Protein AF-A0A832LJR8-F1 (afdb_monomer)

Nearest PDB structures (foldseek):
  2ouw-assembly1_B  TM=8.084E-01  e=3.606E-05  Rhodospirillum rubrum
  3bey-assembly1_A  TM=8.452E-01  e=1.561E-03  Methanothermobacter thermautotrophicus str. Delta H
  1p8c-assembly1_A  TM=6.318E-01  e=3.317E-03  Thermotoga maritima
  2cwq-assembly1_C-2  TM=7.280E-01  e=1.888E-02  Thermus thermophilus HB8
  2cwq-assembly1_A  TM=7.089E-01  e=3.572E-02  Thermus thermophilus HB8

Structure (mmCIF, N/CA/C/O backbone):
data_AF-A0A832LJR8-F1
#
_entry.id   AF-A0A832LJR8-F1
#
loop_
_atom_site.group_PDB
_atom_site.id
_atom_site.type_symbol
_atom_site.label_atom_id
_atom_site.label_alt_id
_atom_site.label_comp_id
_atom_site.label_asym_id
_atom_site.label_entity_id
_atom_site.label_seq_id
_atom_site.pdbx_PDB_ins_code
_atom_site.Cartn_x
_atom_site.Cartn_y
_atom_site.Cartn_z
_atom_site.occupancy
_atom_site.B_iso_or_equiv
_atom_site.auth_seq_id
_atom_site.auth_comp_id
_atom_site.auth_asym_id
_atom_site.auth_atom_id
_atom_site.pdbx_PDB_model_num
ATOM 1 N N . MET A 1 1 ? 60.554 34.765 -55.008 1.00 48.44 1 MET A N 1
ATOM 2 C CA . MET A 1 1 ? 59.293 34.034 -54.737 1.00 48.44 1 MET A CA 1
ATOM 3 C C . MET A 1 1 ? 59.002 34.129 -53.239 1.00 48.44 1 MET A C 1
ATOM 5 O O . MET A 1 1 ? 59.594 33.391 -52.467 1.00 48.44 1 MET A O 1
ATOM 9 N N . TYR A 1 2 ? 58.188 35.096 -52.800 1.00 48.09 2 TYR A N 1
ATOM 10 C CA . TYR A 1 2 ? 57.856 35.267 -51.377 1.00 48.09 2 TYR A CA 1
ATOM 11 C C . TYR A 1 2 ? 56.744 34.285 -50.984 1.00 48.09 2 TYR A C 1
ATOM 13 O O . TYR A 1 2 ? 55.596 34.428 -51.402 1.00 48.09 2 TYR A O 1
ATOM 21 N N . TYR A 1 3 ? 57.093 33.268 -50.198 1.00 56.12 3 TYR A N 1
ATOM 22 C CA . TYR A 1 3 ? 56.143 32.312 -49.633 1.00 56.12 3 TYR A CA 1
ATOM 23 C C . TYR A 1 3 ? 55.326 33.011 -48.531 1.00 56.12 3 TYR A C 1
ATOM 25 O O . TYR A 1 3 ? 55.881 33.489 -47.542 1.00 56.12 3 TYR A O 1
ATOM 33 N N . ASN A 1 4 ? 54.006 33.126 -48.706 1.00 54.59 4 ASN A N 1
ATOM 34 C CA . ASN A 1 4 ? 53.139 33.854 -47.776 1.00 54.59 4 ASN A CA 1
ATOM 35 C C . ASN A 1 4 ? 52.884 33.021 -46.503 1.00 54.59 4 ASN A C 1
ATOM 37 O O . ASN A 1 4 ? 51.938 32.232 -46.433 1.00 54.59 4 ASN A O 1
ATOM 41 N N . SER A 1 5 ? 53.733 33.206 -45.488 1.00 58.88 5 SER A N 1
ATOM 42 C CA . SER A 1 5 ? 53.699 32.500 -44.195 1.00 58.88 5 SER A CA 1
ATOM 43 C C . SER A 1 5 ? 52.343 32.577 -43.471 1.00 58.88 5 SER A C 1
ATOM 45 O O . SER A 1 5 ? 51.957 31.630 -42.781 1.00 58.88 5 SER A O 1
ATOM 47 N N . LYS A 1 6 ? 51.551 33.639 -43.696 1.00 61.12 6 LYS A N 1
ATOM 48 C CA . LYS A 1 6 ? 50.192 33.783 -43.136 1.00 61.12 6 LYS A CA 1
ATOM 49 C C . LYS A 1 6 ? 49.192 32.764 -43.702 1.00 61.12 6 LYS A C 1
ATOM 51 O O . LYS A 1 6 ? 48.236 32.409 -43.017 1.00 61.12 6 LYS A O 1
ATOM 56 N N . SER A 1 7 ? 49.394 32.284 -44.932 1.00 65.31 7 SER A N 1
ATOM 57 C CA . SER A 1 7 ? 48.537 31.270 -45.569 1.00 65.31 7 SER A CA 1
ATOM 58 C C . SER A 1 7 ? 48.783 29.874 -44.987 1.00 65.31 7 SER A C 1
ATOM 60 O O . SER A 1 7 ? 47.836 29.149 -44.675 1.00 65.31 7 SER A O 1
ATOM 62 N N . LEU A 1 8 ? 50.055 29.525 -44.760 1.00 65.81 8 LEU A N 1
ATOM 63 C CA . LEU A 1 8 ? 50.448 28.234 -44.191 1.00 65.81 8 LEU A CA 1
ATOM 64 C C . LEU A 1 8 ? 50.007 28.106 -42.723 1.00 65.81 8 LEU A C 1
ATOM 66 O O . LEU A 1 8 ? 49.449 27.082 -42.334 1.00 65.81 8 LEU A O 1
ATOM 70 N N . SER A 1 9 ? 50.150 29.185 -41.945 1.00 73.69 9 SER A N 1
ATOM 71 C CA . SER A 1 9 ? 49.680 29.266 -40.555 1.00 73.69 9 SER A CA 1
ATOM 72 C C . SER A 1 9 ? 48.165 29.033 -40.430 1.00 73.69 9 SER A C 1
ATOM 74 O O . SER A 1 9 ? 47.736 28.240 -39.595 1.00 73.69 9 SER A O 1
ATOM 76 N N . LYS A 1 10 ? 47.342 29.629 -41.306 1.00 78.12 10 LYS A N 1
ATOM 77 C CA . LYS A 1 10 ? 45.880 29.422 -41.293 1.00 78.12 10 LYS A CA 1
ATOM 78 C C . LYS A 1 10 ? 45.471 27.996 -41.669 1.00 78.12 10 LYS A C 1
ATOM 80 O O . LYS A 1 10 ? 44.503 27.480 -41.111 1.00 78.12 10 LYS A O 1
ATOM 85 N N . LYS A 1 11 ? 46.184 27.355 -42.603 1.00 78.06 11 LYS A N 1
ATOM 86 C CA . LYS A 1 11 ? 45.936 25.952 -42.980 1.00 78.06 11 LYS A CA 1
ATOM 87 C C . LYS A 1 11 ? 46.311 24.990 -41.853 1.00 78.06 11 LYS A C 1
ATOM 89 O O . LYS A 1 11 ? 45.514 24.111 -41.544 1.00 78.06 11 LYS A O 1
ATOM 94 N N . MET A 1 12 ? 47.456 25.199 -41.199 1.00 79.56 12 MET A N 1
ATOM 95 C CA . MET A 1 12 ? 47.834 24.416 -40.017 1.00 79.56 12 MET A CA 1
ATOM 96 C C . MET A 1 12 ? 46.863 24.618 -38.855 1.00 79.56 12 MET A C 1
ATOM 98 O O . MET A 1 12 ? 46.468 23.641 -38.233 1.00 79.56 12 MET A O 1
ATOM 102 N N . LEU A 1 13 ? 46.414 25.852 -38.602 1.00 81.75 13 LEU A N 1
ATOM 103 C CA . LEU A 1 13 ? 45.442 26.127 -37.543 1.00 81.75 13 LEU A CA 1
ATOM 104 C C . LEU A 1 13 ? 44.097 25.433 -37.808 1.00 81.75 13 LEU A C 1
ATOM 106 O O . LEU A 1 13 ? 43.514 24.860 -36.894 1.00 81.75 13 LEU A O 1
ATOM 110 N N . ARG A 1 14 ? 43.621 25.422 -39.061 1.00 81.75 14 ARG A N 1
ATOM 111 C CA . ARG A 1 14 ? 42.411 24.673 -39.447 1.00 81.75 14 ARG A CA 1
ATOM 112 C C . ARG A 1 14 ? 42.583 23.164 -39.300 1.00 81.75 14 ARG A C 1
ATOM 114 O O . ARG A 1 14 ? 41.664 22.512 -38.822 1.00 81.75 14 ARG A O 1
ATOM 121 N N . LEU A 1 15 ? 43.735 22.619 -39.692 1.00 81.19 15 LEU A N 1
ATOM 122 C CA . LEU A 1 15 ? 44.025 21.192 -39.543 1.00 81.19 15 LEU A CA 1
ATOM 123 C C . LEU A 1 15 ? 44.103 20.792 -38.064 1.00 81.19 15 LEU A C 1
ATOM 125 O O . LEU A 1 15 ? 43.542 19.775 -37.675 1.00 81.19 15 LEU A O 1
ATOM 129 N N . PHE A 1 16 ? 44.727 21.623 -37.231 1.00 85.88 16 PHE A N 1
ATOM 130 C CA . PHE A 1 16 ? 44.804 21.411 -35.790 1.00 85.88 16 PHE A CA 1
ATOM 131 C C . PHE A 1 16 ? 43.420 21.462 -35.126 1.00 85.88 16 PHE A C 1
ATOM 133 O O . PHE A 1 16 ? 43.074 20.562 -34.367 1.00 85.88 16 PHE A O 1
ATOM 140 N N . LEU A 1 17 ? 42.590 22.453 -35.469 1.00 85.56 17 LEU A N 1
ATOM 141 C CA . LEU A 1 17 ? 41.209 22.545 -34.979 1.00 85.56 17 LEU A CA 1
ATOM 142 C C . LEU A 1 17 ? 40.354 21.349 -35.427 1.00 85.56 17 LEU A C 1
ATOM 144 O O . LEU A 1 17 ? 39.567 20.837 -34.635 1.00 85.56 17 LEU A O 1
ATOM 148 N N . LEU A 1 18 ? 40.532 20.868 -36.663 1.00 84.31 18 LEU A N 1
ATOM 149 C CA . LEU A 1 18 ? 39.844 19.676 -37.165 1.00 84.31 18 LEU A CA 1
ATOM 150 C C . LEU A 1 18 ? 40.270 18.413 -36.399 1.00 84.31 18 LEU A C 1
ATOM 152 O O . LEU A 1 18 ? 39.417 17.623 -36.005 1.00 84.31 18 LEU A O 1
ATOM 156 N N . LEU A 1 19 ? 41.570 18.241 -36.143 1.00 83.06 19 LEU A N 1
ATOM 157 C CA . LEU A 1 19 ? 42.095 17.112 -35.371 1.00 83.06 19 LEU A CA 1
ATOM 158 C C . LEU A 1 19 ? 41.618 17.142 -33.912 1.00 83.06 19 LEU A C 1
ATOM 160 O O . LEU A 1 19 ? 41.209 16.106 -33.393 1.00 83.06 19 LEU A O 1
ATOM 164 N N . MET A 1 20 ? 41.593 18.317 -33.271 1.00 82.81 20 MET A N 1
ATOM 165 C CA . MET A 1 20 ? 41.032 18.469 -31.923 1.00 82.81 20 MET A CA 1
ATOM 166 C C . MET A 1 20 ? 39.536 18.147 -31.880 1.00 82.81 20 MET A C 1
ATOM 168 O O . MET A 1 20 ? 39.080 17.492 -30.946 1.00 82.81 20 MET A O 1
ATOM 172 N N . PHE A 1 21 ? 38.774 18.563 -32.895 1.00 83.81 21 PHE A N 1
ATOM 173 C CA . PHE A 1 21 ? 37.348 18.260 -32.989 1.00 83.81 21 PHE A CA 1
ATOM 174 C C . PHE A 1 21 ? 37.088 16.757 -33.172 1.00 83.81 21 PHE A C 1
ATOM 176 O O . PHE A 1 21 ? 36.208 16.207 -32.515 1.00 83.81 21 PHE A O 1
ATOM 183 N N . ILE A 1 22 ? 37.894 16.072 -33.993 1.00 80.50 22 ILE A N 1
ATOM 184 C CA . ILE A 1 22 ? 37.823 14.613 -34.167 1.00 80.50 22 ILE A CA 1
ATOM 185 C C . ILE A 1 22 ? 38.177 13.888 -32.860 1.00 80.50 22 ILE A C 1
ATOM 187 O O . ILE A 1 22 ? 37.432 13.001 -32.458 1.00 80.50 22 ILE A O 1
ATOM 191 N N . MET A 1 23 ? 39.255 14.281 -32.167 1.00 75.19 23 MET A N 1
ATOM 192 C CA . MET A 1 23 ? 39.623 13.709 -30.859 1.00 75.19 23 MET A CA 1
ATOM 193 C C . MET A 1 23 ? 38.538 13.918 -29.796 1.00 75.19 23 MET A C 1
ATOM 195 O O . MET A 1 23 ? 38.295 13.032 -28.980 1.00 75.19 23 MET A O 1
ATOM 199 N N . PHE A 1 24 ? 37.885 15.081 -29.792 1.00 82.56 24 PHE A N 1
ATOM 200 C CA . PHE A 1 24 ? 36.789 15.363 -28.869 1.00 82.56 24 PHE A CA 1
ATOM 201 C C . PHE A 1 24 ? 35.560 14.497 -29.180 1.00 82.56 24 PHE A C 1
ATOM 203 O O . PHE A 1 24 ? 35.002 13.884 -28.273 1.00 82.56 24 PHE A O 1
ATOM 210 N N . LEU A 1 25 ? 35.179 14.377 -30.457 1.00 76.94 25 LEU A N 1
ATOM 211 C CA . LEU A 1 25 ? 34.075 13.516 -30.893 1.00 76.94 25 LEU A CA 1
ATOM 212 C C . LEU A 1 25 ? 34.313 12.042 -30.545 1.00 76.94 25 LEU A C 1
ATOM 214 O O . LEU A 1 25 ? 33.426 11.415 -29.973 1.00 76.94 25 LEU A O 1
ATOM 218 N N . THR A 1 26 ? 35.499 11.496 -30.835 1.00 74.00 26 THR A N 1
ATOM 219 C CA . THR A 1 26 ? 35.822 10.093 -30.523 1.00 74.00 26 THR A CA 1
ATOM 220 C C . THR A 1 26 ? 35.952 9.840 -29.021 1.00 74.00 26 THR A C 1
ATOM 222 O O . THR A 1 26 ? 35.562 8.778 -28.541 1.00 74.00 26 THR A O 1
ATOM 225 N N . GLY A 1 27 ? 36.455 10.814 -28.257 1.00 74.12 27 GLY A N 1
ATOM 226 C CA . GLY A 1 27 ? 36.518 10.736 -26.797 1.00 74.12 27 GLY A CA 1
ATOM 227 C C . GLY A 1 27 ? 35.133 10.704 -26.143 1.00 74.12 27 GLY A C 1
ATOM 228 O O . GLY A 1 27 ? 34.900 9.904 -25.235 1.00 74.12 27 GLY A O 1
ATOM 229 N N . VAL A 1 28 ? 34.196 11.527 -26.627 1.00 77.50 28 VAL A N 1
ATOM 230 C CA . VAL A 1 28 ? 32.809 11.554 -26.133 1.00 77.50 28 VAL A CA 1
ATOM 231 C C . VAL A 1 28 ? 32.082 10.250 -26.461 1.00 77.50 28 VAL A C 1
ATOM 233 O O . VAL A 1 28 ? 31.475 9.667 -25.562 1.00 77.50 28 VAL A O 1
ATOM 236 N N . THR A 1 29 ? 32.180 9.743 -27.694 1.00 75.12 29 THR A N 1
ATOM 237 C CA . THR A 1 29 ? 31.515 8.482 -28.068 1.00 75.12 29 THR A CA 1
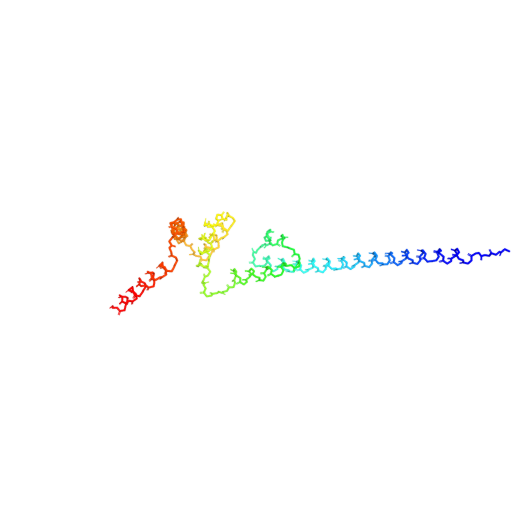ATOM 238 C C . THR A 1 29 ? 32.073 7.292 -27.291 1.00 75.12 29 THR A C 1
ATOM 240 O O . THR A 1 29 ? 31.301 6.509 -26.742 1.00 75.12 29 THR A O 1
ATOM 243 N N . PHE A 1 30 ? 33.398 7.197 -27.145 1.00 76.31 30 PHE A N 1
ATOM 244 C CA . PHE A 1 30 ? 34.040 6.137 -26.364 1.00 76.31 30 PHE A CA 1
ATOM 245 C C . PHE A 1 30 ? 33.650 6.181 -24.878 1.00 76.31 30 PHE A C 1
ATOM 247 O O . PHE A 1 30 ? 33.396 5.145 -24.260 1.00 76.31 30 PHE A O 1
ATOM 254 N N . SER A 1 31 ? 33.560 7.380 -24.289 1.00 77.25 31 SER A N 1
ATOM 255 C CA . SER A 1 31 ? 33.112 7.546 -22.904 1.00 77.25 31 SER A CA 1
ATOM 256 C C . SER A 1 31 ? 31.645 7.144 -22.725 1.00 77.25 31 SER A C 1
ATOM 258 O O . SER A 1 31 ? 31.331 6.457 -21.752 1.00 77.25 31 SER A O 1
ATOM 260 N N . GLN A 1 32 ? 30.764 7.504 -23.664 1.00 73.25 32 GLN A N 1
ATOM 261 C CA . GLN A 1 32 ? 29.352 7.111 -23.639 1.00 73.25 32 GLN A CA 1
ATOM 262 C C . GLN A 1 32 ? 29.161 5.598 -23.807 1.00 73.25 32 GLN A C 1
ATOM 264 O O . GLN A 1 32 ? 28.377 5.004 -23.068 1.00 73.25 32 GLN A O 1
ATOM 269 N N . GLU A 1 33 ? 29.896 4.955 -24.718 1.00 71.81 33 GLU A N 1
ATOM 270 C CA . GLU A 1 33 ? 29.847 3.499 -24.902 1.00 71.81 33 GLU A CA 1
ATOM 271 C C . GLU A 1 33 ? 30.330 2.746 -23.662 1.00 71.81 33 GLU A C 1
ATOM 273 O O . GLU A 1 33 ? 29.703 1.769 -23.246 1.00 71.81 33 GLU A O 1
ATOM 278 N N . LYS A 1 34 ? 31.412 3.217 -23.027 1.00 80.19 34 LYS A N 1
ATOM 279 C CA . LYS A 1 34 ? 31.915 2.622 -21.784 1.00 80.19 34 LYS A CA 1
ATOM 280 C C . LYS A 1 34 ? 30.896 2.740 -20.648 1.00 80.19 34 LYS A C 1
ATOM 282 O O . LYS A 1 34 ? 30.702 1.765 -19.925 1.00 80.19 34 LYS A O 1
ATOM 287 N N . ASN A 1 35 ? 30.243 3.897 -20.509 1.00 75.88 35 ASN A N 1
ATOM 288 C CA . ASN A 1 35 ? 29.223 4.109 -19.478 1.00 75.88 35 ASN A CA 1
ATOM 289 C C . ASN A 1 35 ? 28.009 3.202 -19.709 1.00 75.88 35 ASN A C 1
ATOM 291 O O . ASN A 1 35 ? 27.625 2.457 -18.816 1.00 75.88 35 ASN A O 1
ATOM 295 N N . LYS A 1 36 ? 27.491 3.168 -20.943 1.00 78.44 36 LYS A N 1
ATOM 296 C CA . LYS A 1 36 ? 26.373 2.298 -21.320 1.00 78.44 36 LYS A CA 1
ATOM 297 C C . LYS A 1 36 ? 26.680 0.820 -21.069 1.00 78.44 36 LYS A C 1
ATOM 299 O O . LYS A 1 36 ? 25.868 0.118 -20.485 1.00 78.44 36 LYS A O 1
ATOM 304 N N . ARG A 1 37 ? 27.873 0.348 -21.450 1.00 72.00 37 ARG A N 1
ATOM 305 C CA . ARG A 1 37 ? 28.287 -1.044 -21.209 1.00 72.00 37 ARG A CA 1
ATOM 306 C C . ARG A 1 37 ? 28.375 -1.378 -19.715 1.00 72.00 37 ARG A C 1
ATOM 308 O O . ARG A 1 37 ? 28.051 -2.497 -19.329 1.00 72.00 37 ARG A O 1
ATOM 315 N N . SER A 1 38 ? 28.837 -0.435 -18.892 1.00 81.00 38 SER A N 1
ATOM 316 C CA . SER A 1 38 ? 28.876 -0.595 -17.433 1.00 81.00 38 SER A CA 1
ATOM 317 C C . SER A 1 38 ? 27.468 -0.692 -16.843 1.00 81.00 38 SER A C 1
ATOM 319 O O . SER A 1 38 ? 27.207 -1.571 -16.023 1.00 81.00 38 SER A O 1
ATOM 321 N N . ASP A 1 39 ? 26.561 0.177 -17.289 1.00 82.75 39 ASP A N 1
ATOM 322 C CA . ASP A 1 39 ? 25.157 0.183 -16.873 1.00 82.75 39 ASP A CA 1
ATOM 323 C C . ASP A 1 39 ? 24.443 -1.117 -17.286 1.00 82.75 39 ASP A C 1
ATOM 325 O O . ASP A 1 39 ? 23.769 -1.740 -16.465 1.00 82.75 39 ASP A O 1
ATOM 329 N N . ASP A 1 40 ? 24.683 -1.599 -18.511 1.00 79.19 40 ASP A N 1
ATOM 330 C CA . ASP A 1 40 ? 24.147 -2.867 -19.014 1.00 79.19 40 ASP A CA 1
ATOM 331 C C . ASP A 1 40 ? 24.618 -4.065 -18.168 1.00 79.19 40 ASP A C 1
ATOM 333 O O . ASP A 1 40 ? 23.817 -4.939 -17.835 1.00 79.19 40 ASP A O 1
ATOM 337 N N . MET A 1 41 ? 25.899 -4.122 -17.780 1.00 80.38 41 MET A N 1
ATOM 338 C CA . MET A 1 41 ? 26.398 -5.191 -16.899 1.00 80.38 41 MET A CA 1
ATOM 339 C C . MET A 1 41 ? 25.693 -5.167 -15.538 1.00 80.38 41 MET A C 1
ATOM 341 O O . MET A 1 41 ? 25.197 -6.202 -15.087 1.00 80.38 41 MET A O 1
ATOM 345 N N . LYS A 1 42 ? 25.559 -3.979 -14.938 1.00 92.62 42 LYS A N 1
ATOM 346 C CA . LYS A 1 42 ? 24.869 -3.785 -13.658 1.00 92.62 42 LYS A CA 1
ATOM 347 C C . LYS A 1 42 ? 23.383 -4.155 -13.738 1.00 92.62 42 LYS A C 1
ATOM 349 O O . LYS A 1 42 ? 22.845 -4.786 -12.832 1.00 92.62 42 LYS A O 1
ATOM 354 N N . ARG A 1 43 ? 22.714 -3.834 -14.851 1.00 96.62 43 ARG A N 1
ATOM 355 C CA . ARG A 1 43 ? 21.331 -4.251 -15.126 1.00 96.62 43 ARG A CA 1
ATOM 356 C C . ARG A 1 43 ? 21.167 -5.762 -15.069 1.00 96.62 43 ARG A C 1
ATOM 358 O O . ARG A 1 43 ? 20.228 -6.239 -14.442 1.00 96.62 43 ARG A O 1
ATOM 365 N N . GLN A 1 44 ? 22.050 -6.498 -15.743 1.00 97.56 44 GLN A N 1
ATOM 366 C CA . GLN A 1 44 ? 21.948 -7.955 -15.813 1.00 97.56 44 GLN A CA 1
ATOM 367 C C . GLN A 1 44 ? 22.163 -8.611 -14.447 1.00 97.56 44 GLN A C 1
ATOM 369 O O . GLN A 1 44 ? 21.533 -9.623 -14.156 1.00 97.56 44 GLN A O 1
ATOM 374 N N . GLU A 1 45 ? 23.016 -8.042 -13.596 1.00 97.50 45 GLU A N 1
ATOM 375 C CA . GLU A 1 45 ? 23.199 -8.513 -12.218 1.00 97.50 45 GLU A CA 1
ATOM 376 C C . GLU A 1 45 ? 21.922 -8.334 -11.391 1.00 97.50 45 GLU A C 1
ATOM 378 O O . GLU A 1 45 ? 21.438 -9.299 -10.800 1.00 97.50 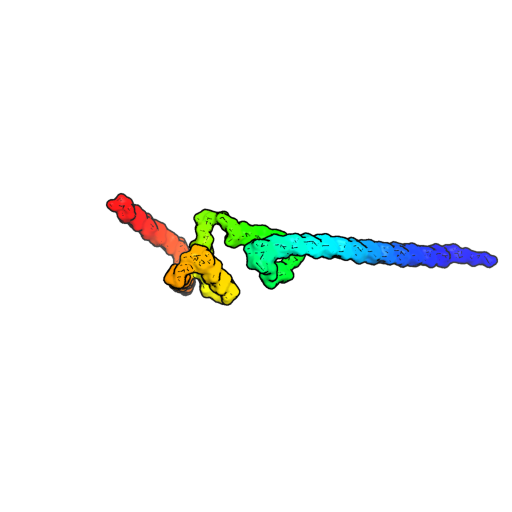45 GLU A O 1
ATOM 383 N N . ILE A 1 46 ? 21.311 -7.146 -11.438 1.00 97.94 46 ILE A N 1
ATOM 384 C CA . ILE A 1 46 ? 20.051 -6.876 -10.730 1.00 97.94 46 ILE A CA 1
ATOM 385 C C . ILE A 1 46 ? 18.917 -7.755 -11.278 1.00 97.94 46 ILE A C 1
ATOM 387 O O . ILE A 1 46 ? 18.118 -8.292 -10.519 1.00 97.94 46 ILE A O 1
ATOM 391 N N . TYR A 1 47 ? 18.852 -7.960 -12.596 1.00 98.44 47 TYR A N 1
ATOM 392 C CA . TYR A 1 47 ? 17.858 -8.842 -13.214 1.00 98.44 47 TYR A CA 1
ATOM 393 C C . TYR A 1 47 ? 17.979 -10.288 -12.744 1.00 98.44 47 TYR A C 1
ATOM 395 O O . TYR A 1 47 ? 16.953 -10.910 -12.489 1.00 98.44 47 TYR A O 1
ATOM 403 N N . LYS A 1 48 ? 19.198 -10.806 -12.570 1.00 98.50 48 LYS A N 1
ATOM 404 C CA . LYS A 1 48 ? 19.401 -12.144 -11.999 1.00 98.50 48 LYS A CA 1
ATOM 405 C C . LYS A 1 48 ? 18.891 -12.233 -10.563 1.00 98.50 48 LYS A C 1
ATOM 407 O O . LYS A 1 48 ? 18.303 -13.245 -10.199 1.00 98.50 48 LYS A O 1
ATOM 412 N N . GLU A 1 49 ? 19.086 -11.191 -9.757 1.00 97.88 49 GLU A N 1
ATOM 413 C CA . GLU A 1 49 ? 18.569 -11.156 -8.383 1.00 97.88 49 GLU A CA 1
ATOM 414 C C . GLU A 1 49 ? 17.034 -11.123 -8.360 1.00 97.88 49 GLU A C 1
ATOM 416 O O . GLU A 1 49 ? 16.404 -11.884 -7.622 1.00 97.88 49 GLU A O 1
ATOM 421 N N . ILE A 1 50 ? 16.428 -10.295 -9.215 1.00 98.31 50 ILE A N 1
ATOM 422 C CA . ILE A 1 50 ? 14.973 -10.226 -9.378 1.00 98.31 50 ILE A CA 1
ATOM 423 C C . ILE A 1 50 ? 14.428 -11.583 -9.830 1.00 98.31 50 ILE A C 1
ATOM 425 O O . ILE A 1 50 ? 13.458 -12.066 -9.258 1.00 98.31 50 ILE A O 1
ATOM 429 N N . GLU A 1 51 ? 15.056 -12.223 -10.817 1.00 98.31 51 GLU A N 1
ATOM 430 C CA . GLU A 1 51 ? 14.647 -13.537 -11.320 1.00 98.31 51 GLU A CA 1
ATOM 431 C C . GLU A 1 51 ? 14.785 -14.629 -10.255 1.00 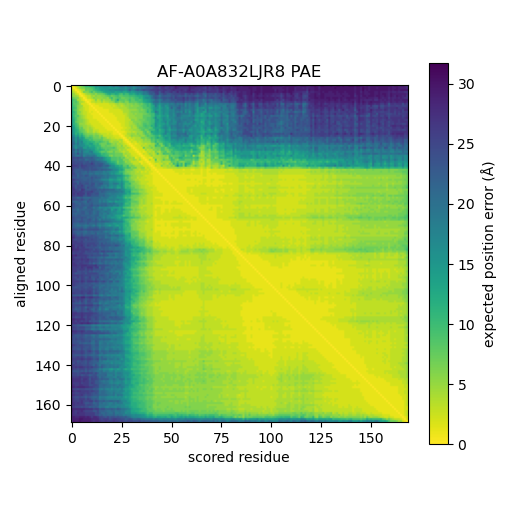98.31 51 GLU A C 1
ATOM 433 O O . GLU A 1 51 ? 13.871 -15.429 -10.084 1.00 98.31 51 GLU A O 1
ATOM 438 N N . HIS A 1 52 ? 15.866 -14.624 -9.476 1.00 98.00 52 HIS A N 1
ATOM 439 C CA . HIS A 1 52 ? 16.030 -15.533 -8.343 1.00 98.00 52 HIS A CA 1
ATOM 440 C C . HIS A 1 52 ? 14.950 -15.327 -7.266 1.00 98.00 52 HIS A C 1
ATOM 442 O O . HIS A 1 52 ? 14.535 -16.281 -6.615 1.00 98.00 52 HIS A O 1
ATOM 448 N N . THR A 1 53 ? 14.484 -14.089 -7.079 1.00 96.81 53 THR A N 1
ATOM 449 C CA . THR A 1 53 ? 13.527 -13.733 -6.020 1.00 96.81 53 THR A CA 1
ATOM 450 C C . THR A 1 53 ? 12.067 -13.916 -6.443 1.00 96.81 53 THR A C 1
ATOM 452 O O . THR A 1 53 ? 11.247 -14.370 -5.651 1.00 96.81 53 THR A O 1
ATOM 455 N N . LEU A 1 54 ? 11.727 -13.556 -7.683 1.00 96.69 54 LEU A N 1
ATOM 456 C CA . LEU A 1 54 ? 10.355 -13.514 -8.203 1.00 96.69 54 LEU A CA 1
ATOM 457 C C . LEU A 1 54 ? 10.078 -14.578 -9.280 1.00 96.69 54 LEU A C 1
ATOM 459 O O . LEU A 1 54 ? 8.962 -14.658 -9.789 1.00 96.69 54 LEU A O 1
ATOM 463 N N . GLY A 1 55 ? 11.080 -15.368 -9.676 1.00 97.88 55 GLY A N 1
ATOM 464 C CA . GLY A 1 55 ? 10.988 -16.398 -10.720 1.00 97.88 55 GLY A CA 1
ATOM 465 C C . GLY A 1 55 ? 11.032 -15.870 -12.159 1.00 97.88 55 GLY A C 1
ATOM 466 O O . GLY A 1 55 ? 11.069 -16.652 -13.104 1.00 97.88 55 GLY A O 1
ATOM 467 N N . LEU A 1 56 ? 11.004 -14.550 -12.343 1.00 98.25 56 LEU A N 1
ATOM 468 C CA . LEU A 1 56 ? 11.154 -13.851 -13.619 1.00 98.25 56 LEU A CA 1
ATOM 469 C C . LEU A 1 56 ? 11.530 -12.392 -13.354 1.00 98.25 56 LEU A C 1
ATOM 471 O O . LEU A 1 56 ? 11.444 -11.930 -12.221 1.00 98.25 56 LEU A O 1
ATOM 475 N N . VAL A 1 57 ? 11.874 -11.636 -14.400 1.00 98.25 57 VAL A N 1
ATOM 476 C CA . VAL A 1 57 ? 11.988 -10.168 -14.322 1.00 98.25 57 VAL A CA 1
ATOM 477 C C . VAL A 1 57 ? 10.688 -9.523 -14.819 1.00 98.25 57 VAL A C 1
ATOM 479 O O . VAL A 1 57 ? 10.441 -9.527 -16.037 1.00 98.25 57 VAL A O 1
ATOM 482 N N . PRO A 1 58 ? 9.847 -8.957 -13.928 1.00 97.44 58 PRO A N 1
ATOM 483 C CA . PRO A 1 58 ? 8.604 -8.309 -14.323 1.00 97.44 58 PRO A CA 1
ATOM 484 C C . PRO A 1 58 ? 8.828 -7.136 -15.277 1.00 97.44 58 PRO A C 1
ATOM 486 O O . PRO A 1 58 ? 9.820 -6.410 -15.189 1.00 97.44 58 PRO A O 1
ATOM 489 N N . THR A 1 59 ? 7.861 -6.893 -16.163 1.00 97.88 59 THR A N 1
ATOM 490 C CA . THR A 1 59 ? 7.939 -5.795 -17.140 1.00 97.88 59 THR A CA 1
ATOM 491 C C . THR A 1 59 ? 8.118 -4.431 -16.478 1.00 97.88 59 THR A C 1
ATOM 493 O O . THR A 1 59 ? 8.860 -3.607 -17.001 1.00 97.88 59 THR A O 1
ATOM 496 N N . PHE A 1 60 ? 7.515 -4.187 -15.312 1.00 95.19 60 PHE A N 1
ATOM 497 C CA . PHE A 1 60 ? 7.664 -2.900 -14.631 1.00 95.19 60 PHE A CA 1
ATOM 498 C C . PHE A 1 60 ? 9.103 -2.629 -14.164 1.00 95.19 60 PHE A C 1
ATOM 500 O O . PHE A 1 60 ? 9.526 -1.484 -14.243 1.00 95.19 60 PHE A O 1
ATOM 507 N N . PHE A 1 61 ? 9.900 -3.650 -13.818 1.00 97.94 61 PHE A N 1
ATOM 508 C CA . PHE A 1 61 ? 11.344 -3.484 -13.584 1.00 97.94 61 PHE A CA 1
ATOM 509 C C . PHE A 1 61 ? 12.138 -3.312 -14.882 1.00 97.94 61 PHE A C 1
ATOM 511 O O . PHE A 1 61 ? 13.127 -2.581 -14.911 1.00 97.94 61 PHE A O 1
ATOM 518 N N . LYS A 1 62 ? 11.693 -3.929 -15.985 1.00 97.56 62 LYS A N 1
ATOM 519 C CA . LYS A 1 62 ? 12.321 -3.739 -17.305 1.00 97.56 62 LYS A CA 1
ATOM 520 C C . LYS A 1 62 ? 12.226 -2.301 -17.812 1.00 97.56 62 LYS A C 1
ATOM 522 O O . LYS A 1 62 ? 13.095 -1.859 -18.555 1.00 97.56 62 LYS A O 1
ATOM 527 N N . LEU A 1 63 ? 11.183 -1.583 -17.398 1.00 97.31 63 LEU A N 1
ATOM 528 C CA . LEU A 1 63 ? 10.945 -0.188 -17.767 1.00 97.31 63 LEU A CA 1
ATOM 529 C C . LEU A 1 63 ? 11.738 0.817 -16.916 1.00 97.31 63 LEU A C 1
ATOM 531 O O . LEU A 1 63 ? 11.867 1.971 -17.323 1.00 97.31 63 LEU A O 1
ATOM 535 N N . VAL A 1 64 ? 12.269 0.414 -15.756 1.00 97.06 64 VAL A N 1
ATOM 536 C CA . VAL A 1 64 ? 13.049 1.318 -14.899 1.00 97.06 64 VAL A CA 1
ATOM 537 C C . VAL A 1 64 ? 14.379 1.661 -15.591 1.00 97.06 64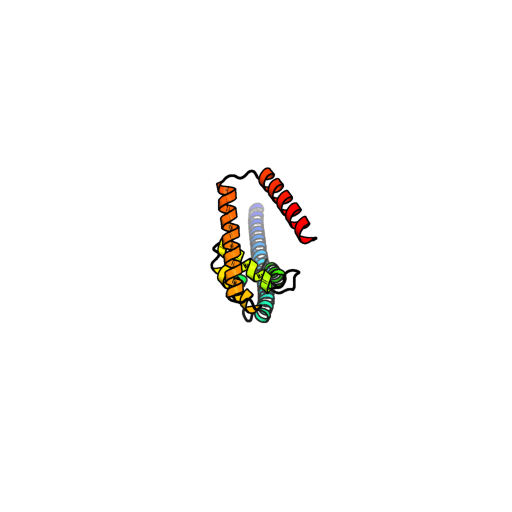 VAL A C 1
ATOM 539 O O . VAL A 1 64 ? 15.042 0.755 -16.097 1.00 97.06 64 VAL A O 1
ATOM 542 N N . PRO A 1 65 ? 14.809 2.937 -15.624 1.00 96.12 65 PRO A N 1
ATOM 543 C CA . PRO A 1 65 ? 16.119 3.329 -16.154 1.00 96.12 65 PRO A CA 1
ATOM 544 C C . PRO A 1 65 ? 17.302 2.726 -15.382 1.00 96.12 65 PRO A C 1
ATOM 546 O O . PRO A 1 65 ? 17.210 2.489 -14.180 1.00 96.12 65 PRO A O 1
ATOM 549 N N . ASP A 1 66 ? 18.453 2.536 -16.039 1.00 95.25 66 ASP A N 1
ATOM 550 C CA . ASP A 1 66 ? 19.661 1.954 -15.417 1.00 95.25 66 ASP A CA 1
ATOM 551 C C . ASP A 1 66 ? 20.079 2.665 -14.134 1.00 95.25 66 ASP A C 1
ATOM 553 O O . ASP A 1 66 ? 20.300 2.032 -13.103 1.00 95.25 66 ASP A O 1
ATOM 557 N N . ARG A 1 67 ? 20.079 4.000 -14.180 1.00 92.75 67 ARG A N 1
ATOM 558 C CA . ARG A 1 67 ? 20.478 4.868 -13.067 1.00 92.75 67 ARG A CA 1
ATOM 559 C C . ARG A 1 67 ? 19.655 4.689 -11.787 1.00 92.75 67 ARG A C 1
ATOM 561 O O . ARG A 1 67 ? 20.096 5.141 -10.738 1.00 92.75 67 ARG A O 1
ATOM 568 N N . SER A 1 68 ? 18.455 4.114 -11.876 1.00 96.38 68 SER A N 1
ATOM 569 C CA . SER A 1 68 ? 17.535 3.964 -10.745 1.00 96.38 68 SER A CA 1
ATOM 570 C C . SER A 1 68 ? 17.100 2.524 -10.490 1.00 96.38 68 SER A C 1
ATOM 572 O O . SER A 1 68 ? 16.481 2.284 -9.462 1.00 96.38 68 SER A O 1
ATOM 574 N N . LEU A 1 69 ? 17.432 1.557 -11.357 1.00 97.69 69 LEU A N 1
ATOM 575 C CA . LEU A 1 69 ? 16.957 0.175 -11.213 1.00 97.69 69 LEU A CA 1
ATOM 576 C C . LEU A 1 69 ? 17.340 -0.439 -9.862 1.00 97.69 69 LEU A C 1
ATOM 578 O O . LEU A 1 69 ? 16.500 -1.049 -9.211 1.00 97.69 69 LEU A O 1
ATOM 582 N N . GLU A 1 70 ? 18.588 -0.263 -9.435 1.00 96.81 70 GLU A N 1
ATOM 583 C CA . GLU A 1 70 ? 19.056 -0.799 -8.152 1.00 96.81 70 GLU A CA 1
ATOM 584 C C . GLU A 1 70 ? 18.309 -0.176 -6.967 1.00 96.81 70 GLU A C 1
ATOM 586 O O . GLU A 1 70 ? 17.948 -0.872 -6.023 1.00 96.81 70 GLU A O 1
ATOM 591 N N . LEU A 1 71 ? 18.047 1.133 -7.034 1.00 97.25 71 LEU A N 1
ATOM 592 C CA . LEU A 1 71 ? 17.332 1.859 -5.986 1.00 97.25 71 LEU A CA 1
ATOM 593 C C . LEU A 1 71 ? 15.888 1.366 -5.872 1.00 97.25 71 LEU A C 1
ATOM 595 O O . LEU A 1 71 ? 15.439 1.056 -4.773 1.00 97.25 71 LEU A O 1
ATOM 599 N N . GLU A 1 72 ? 15.191 1.240 -7.002 1.00 97.94 72 GLU A N 1
ATOM 600 C CA . GLU A 1 72 ? 13.812 0.742 -7.041 1.00 97.94 72 GLU A CA 1
ATOM 601 C C . GLU A 1 72 ? 13.724 -0.724 -6.603 1.00 97.94 72 GLU A C 1
ATOM 603 O O . GLU A 1 72 ? 12.801 -1.103 -5.887 1.00 97.94 72 GLU A O 1
ATOM 608 N N . TRP A 1 73 ? 14.697 -1.558 -6.985 1.00 97.94 73 TRP A N 1
ATOM 609 C CA . TRP A 1 73 ? 14.740 -2.951 -6.546 1.00 97.94 73 TRP A CA 1
ATOM 610 C C . TRP A 1 73 ? 14.971 -3.075 -5.038 1.00 97.94 73 TRP A C 1
ATOM 612 O O . TRP A 1 73 ? 14.253 -3.810 -4.362 1.00 97.94 73 TRP A O 1
ATOM 622 N N . ASN A 1 74 ? 15.926 -2.323 -4.488 1.00 97.88 74 ASN A N 1
ATOM 623 C CA . ASN A 1 74 ? 16.166 -2.309 -3.047 1.00 97.88 74 ASN A CA 1
ATOM 624 C C . ASN A 1 74 ? 14.945 -1.795 -2.281 1.00 97.88 74 ASN A C 1
ATOM 626 O O . ASN A 1 74 ? 14.547 -2.407 -1.294 1.00 97.88 74 ASN A O 1
ATOM 630 N N . LEU A 1 75 ? 14.294 -0.739 -2.777 1.00 97.06 75 LEU A N 1
ATOM 631 C CA . LEU A 1 75 ? 13.059 -0.238 -2.185 1.00 97.06 75 LEU A CA 1
ATOM 632 C C . LEU A 1 75 ? 11.941 -1.288 -2.229 1.00 97.06 75 LEU A C 1
ATOM 634 O O . LEU A 1 75 ? 11.231 -1.471 -1.242 1.00 97.06 75 LEU A O 1
ATOM 638 N N . PHE A 1 76 ? 11.797 -2.004 -3.347 1.00 96.94 76 PHE A N 1
ATOM 639 C CA . PHE A 1 76 ? 10.814 -3.075 -3.471 1.00 96.94 76 PHE A CA 1
ATOM 640 C C . PHE A 1 76 ? 11.060 -4.192 -2.455 1.00 96.94 76 PHE A C 1
ATOM 642 O O . PHE A 1 76 ? 10.117 -4.600 -1.781 1.00 96.94 76 PHE A O 1
ATOM 649 N N . LYS A 1 77 ? 12.308 -4.655 -2.295 1.00 96.06 77 LYS A N 1
ATOM 650 C CA . LYS A 1 77 ? 12.656 -5.665 -1.282 1.00 96.06 77 LYS A CA 1
ATOM 651 C C . LYS A 1 77 ? 12.263 -5.200 0.118 1.00 96.06 77 LYS A C 1
ATOM 653 O O . LYS A 1 77 ? 11.513 -5.898 0.796 1.00 96.06 77 LYS A O 1
ATOM 658 N N . THR A 1 78 ? 12.672 -3.993 0.500 1.00 94.88 78 THR A N 1
ATOM 659 C CA . THR A 1 78 ? 12.384 -3.440 1.829 1.00 94.88 78 THR A CA 1
ATOM 660 C C . THR A 1 78 ? 10.890 -3.270 2.096 1.00 94.88 78 THR A C 1
ATOM 662 O O . THR A 1 78 ? 10.426 -3.540 3.200 1.00 94.88 78 THR A O 1
ATOM 665 N N . LEU A 1 79 ? 10.106 -2.830 1.108 1.00 93.25 79 LEU A N 1
ATOM 666 C CA . LEU A 1 79 ? 8.681 -2.569 1.326 1.00 93.25 79 LEU A CA 1
ATOM 667 C C . LEU A 1 79 ? 7.799 -3.813 1.176 1.00 93.25 79 LEU A C 1
ATOM 669 O O . LEU A 1 79 ? 6.801 -3.929 1.892 1.00 93.25 79 LEU A O 1
ATOM 673 N N . GLN A 1 80 ? 8.142 -4.721 0.259 1.00 92.75 80 GLN A N 1
ATOM 674 C CA . GLN A 1 80 ? 7.270 -5.836 -0.126 1.00 92.75 80 GLN A CA 1
ATOM 675 C C . GLN A 1 80 ? 7.727 -7.197 0.392 1.00 92.75 80 GLN A C 1
ATOM 677 O O . GLN A 1 80 ? 6.883 -8.063 0.613 1.00 92.75 80 GLN A O 1
ATOM 682 N N . LEU A 1 81 ? 9.030 -7.405 0.595 1.00 92.31 81 LEU A N 1
ATOM 683 C CA . LEU A 1 81 ? 9.580 -8.728 0.908 1.00 92.31 81 LEU A CA 1
ATOM 684 C C . LEU A 1 81 ? 10.113 -8.839 2.336 1.00 92.31 81 LEU A C 1
ATOM 686 O O . LEU A 1 81 ? 10.026 -9.909 2.926 1.00 92.31 81 LEU A O 1
ATOM 690 N N . GLU A 1 82 ? 10.656 -7.758 2.885 1.00 93.75 82 GLU A N 1
ATOM 691 C CA . GLU A 1 82 ? 11.204 -7.745 4.240 1.00 93.75 82 GLU A CA 1
ATOM 692 C C . GLU A 1 82 ? 10.110 -7.625 5.319 1.00 93.75 82 GLU A C 1
ATOM 694 O O . GLU A 1 82 ? 9.018 -7.066 5.110 1.00 93.75 82 GLU A O 1
ATOM 699 N N . ASP A 1 83 ? 10.443 -8.136 6.508 1.00 92.44 83 ASP A N 1
ATOM 700 C CA . ASP A 1 83 ? 9.611 -8.038 7.702 1.00 92.44 83 ASP A CA 1
ATOM 701 C C . ASP A 1 83 ? 9.380 -6.574 8.102 1.00 92.44 83 ASP A C 1
ATOM 703 O O . ASP A 1 83 ? 10.251 -5.710 7.984 1.00 92.44 83 ASP A O 1
ATOM 707 N N . SER A 1 84 ? 8.199 -6.281 8.647 1.00 93.38 84 SER A N 1
ATOM 708 C CA . SER A 1 84 ? 7.923 -4.979 9.261 1.00 93.38 84 SER A CA 1
ATOM 709 C C . SER A 1 84 ? 6.940 -5.109 10.426 1.00 93.38 84 SER A C 1
ATOM 711 O O . SER A 1 84 ? 6.328 -6.167 10.596 1.00 93.38 84 SER A O 1
ATOM 713 N N . PRO A 1 85 ? 6.755 -4.049 11.241 1.00 96.94 85 PRO A N 1
ATOM 714 C CA . PRO A 1 85 ? 5.812 -4.063 12.360 1.00 96.94 85 PRO A CA 1
ATOM 715 C C . PRO A 1 85 ? 4.371 -4.433 11.981 1.00 96.94 85 PRO A C 1
ATOM 717 O O . PRO A 1 85 ? 3.611 -4.865 12.844 1.00 96.94 85 PRO A O 1
ATOM 720 N N . ILE A 1 86 ? 3.986 -4.261 10.710 1.00 96.81 86 ILE A N 1
ATOM 721 C CA . ILE A 1 86 ? 2.708 -4.744 10.178 1.00 96.81 86 ILE A CA 1
ATOM 722 C C . ILE A 1 86 ? 2.974 -6.046 9.407 1.00 96.81 86 ILE A C 1
ATOM 724 O O . ILE A 1 86 ? 3.659 -5.990 8.377 1.00 96.81 86 ILE A O 1
ATOM 728 N N . PRO A 1 87 ? 2.416 -7.193 9.846 1.00 95.69 87 PRO A N 1
ATOM 729 C CA . PRO A 1 87 ? 2.544 -8.460 9.130 1.00 95.69 87 PRO A CA 1
ATOM 730 C C . PRO A 1 87 ? 2.059 -8.363 7.679 1.00 95.69 87 PRO A C 1
ATOM 732 O O . PRO A 1 87 ? 1.092 -7.650 7.398 1.00 95.69 87 PRO A O 1
ATOM 735 N N . HIS A 1 88 ? 2.689 -9.120 6.775 1.00 95.62 88 HIS A N 1
ATOM 736 C CA . HIS A 1 88 ? 2.438 -9.044 5.329 1.00 95.62 88 HIS A CA 1
ATOM 737 C C . HIS A 1 88 ? 0.952 -9.110 4.963 1.00 95.62 88 HIS A C 1
ATOM 739 O O . HIS A 1 88 ? 0.465 -8.224 4.268 1.00 95.62 88 HIS A O 1
ATOM 745 N N . LYS A 1 89 ? 0.203 -10.077 5.516 1.00 97.50 89 LYS A N 1
ATOM 746 C CA . LYS A 1 89 ? -1.242 -10.216 5.269 1.00 97.50 89 LYS A CA 1
ATOM 747 C C . LYS A 1 89 ? -2.003 -8.899 5.464 1.00 97.50 89 LYS A C 1
ATOM 749 O O . LYS A 1 89 ? -2.763 -8.480 4.599 1.00 97.50 89 LYS A O 1
ATOM 754 N N . TYR A 1 90 ? -1.770 -8.217 6.585 1.00 97.88 90 TYR A N 1
ATOM 755 C CA . TYR A 1 90 ? -2.471 -6.974 6.907 1.00 97.88 90 TYR A CA 1
ATOM 756 C C . TYR A 1 90 ? -1.989 -5.793 6.061 1.00 97.88 90 TYR A C 1
ATOM 758 O O . TYR A 1 90 ? -2.793 -4.939 5.696 1.00 97.88 90 TYR A O 1
ATOM 766 N N . ARG A 1 91 ? -0.699 -5.752 5.706 1.00 97.25 91 ARG A N 1
ATOM 767 C CA . ARG A 1 91 ? -0.149 -4.733 4.799 1.00 97.25 91 ARG A CA 1
ATOM 768 C C . ARG A 1 91 ? -0.808 -4.809 3.422 1.00 97.25 91 ARG A C 1
ATOM 770 O O . ARG A 1 91 ? -1.214 -3.784 2.881 1.00 97.25 91 ARG A O 1
ATOM 777 N N . GLU A 1 92 ? -0.989 -6.019 2.906 1.00 98.25 92 GLU A N 1
ATOM 778 C CA . GLU A 1 92 ? -1.638 -6.236 1.616 1.00 98.25 92 GLU A CA 1
ATOM 779 C C . GLU A 1 92 ? -3.144 -5.968 1.663 1.00 98.25 92 GLU A C 1
ATOM 781 O O . GLU A 1 92 ? -3.667 -5.361 0.735 1.00 98.25 92 GLU A O 1
ATOM 786 N N . LEU A 1 93 ? -3.843 -6.293 2.758 1.00 98.75 93 LEU A N 1
ATOM 787 C CA . LEU A 1 93 ? -5.254 -5.907 2.935 1.00 98.75 93 LEU A CA 1
ATOM 788 C C . LEU A 1 93 ? -5.440 -4.377 2.975 1.00 98.75 93 LEU A C 1
ATOM 790 O O . LEU A 1 93 ? -6.387 -3.849 2.387 1.00 98.75 93 LEU A O 1
ATOM 794 N N . ILE A 1 94 ? -4.504 -3.637 3.586 1.00 98.31 94 ILE A N 1
ATOM 795 C CA . ILE A 1 94 ? -4.459 -2.167 3.482 1.00 98.31 94 ILE A CA 1
ATOM 796 C C . ILE A 1 94 ? -4.257 -1.750 2.016 1.00 98.31 94 ILE A C 1
ATOM 798 O O . ILE A 1 94 ? -4.968 -0.872 1.520 1.00 98.31 94 ILE A O 1
ATOM 802 N N . GLY A 1 95 ? -3.333 -2.404 1.306 1.00 98.25 95 GLY A N 1
ATOM 803 C CA . GLY A 1 95 ? -3.095 -2.208 -0.126 1.00 98.25 95 GLY A CA 1
ATOM 804 C C . GLY A 1 95 ? -4.344 -2.439 -0.984 1.00 98.25 95 GLY A C 1
ATOM 805 O O . GLY A 1 95 ? -4.642 -1.625 -1.862 1.00 98.25 95 GLY A O 1
ATOM 806 N N . VAL A 1 96 ? -5.131 -3.479 -0.696 1.00 98.75 96 VAL A N 1
ATOM 807 C CA . VAL A 1 96 ? -6.427 -3.757 -1.336 1.00 98.75 96 VAL A CA 1
ATOM 808 C C . VAL A 1 96 ? -7.394 -2.589 -1.124 1.00 98.75 96 VAL A C 1
ATOM 810 O O . VAL A 1 96 ? -7.955 -2.079 -2.098 1.00 98.75 96 VAL A O 1
ATOM 813 N N . GLY A 1 97 ? -7.542 -2.107 0.114 1.00 98.62 97 GLY A N 1
ATOM 814 C CA . GLY A 1 97 ? -8.399 -0.960 0.435 1.00 98.62 97 GLY A CA 1
ATOM 815 C C . GLY A 1 97 ? -7.987 0.324 -0.297 1.00 98.62 97 GLY A C 1
ATOM 816 O O . GLY A 1 97 ? -8.822 0.978 -0.929 1.00 98.62 97 GLY A O 1
ATOM 817 N N . ILE A 1 98 ? -6.689 0.658 -0.290 1.00 98.38 98 ILE A N 1
ATOM 818 C CA . ILE A 1 98 ? -6.137 1.809 -1.029 1.00 98.38 98 ILE A CA 1
ATOM 819 C C . ILE A 1 98 ? -6.412 1.659 -2.528 1.00 98.38 98 ILE A C 1
ATOM 821 O O . ILE A 1 98 ? -6.860 2.608 -3.178 1.00 98.38 98 ILE A O 1
ATOM 825 N N . SER A 1 99 ? -6.187 0.469 -3.081 1.00 98.38 99 SER A N 1
ATOM 826 C CA . SER A 1 99 ? -6.389 0.182 -4.504 1.00 98.38 99 SER A CA 1
ATOM 827 C C . SER A 1 99 ? -7.848 0.336 -4.920 1.00 98.38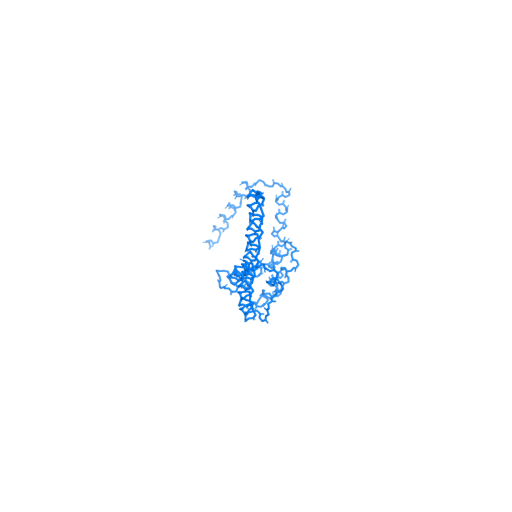 99 SER A C 1
ATOM 829 O O . SER A 1 99 ? -8.126 0.900 -5.979 1.00 98.38 99 SER A O 1
ATOM 831 N N . ALA A 1 100 ? -8.782 -0.113 -4.076 1.00 97.94 100 ALA A N 1
ATOM 832 C CA . ALA A 1 100 ? -10.215 0.019 -4.308 1.00 97.94 100 ALA A CA 1
ATOM 833 C C . ALA A 1 100 ? -10.653 1.493 -4.347 1.00 97.94 100 ALA A C 1
ATOM 835 O O . ALA A 1 100 ? -11.332 1.912 -5.286 1.00 97.94 100 ALA A O 1
ATOM 836 N N . VAL A 1 101 ? -10.219 2.304 -3.376 1.00 98.25 101 VAL A N 1
ATOM 837 C CA . VAL A 1 101 ? -10.597 3.728 -3.293 1.00 98.25 101 VAL A CA 1
ATOM 838 C C . VAL A 1 101 ? -9.948 4.555 -4.407 1.00 98.25 101 VAL A C 1
ATOM 840 O O . VAL A 1 101 ? -10.606 5.394 -5.023 1.00 98.25 101 VAL A O 1
ATOM 843 N N . THR A 1 102 ? -8.676 4.291 -4.718 1.00 98.00 102 THR A N 1
ATOM 844 C CA . THR A 1 102 ? -7.936 4.971 -5.801 1.00 98.00 102 THR A CA 1
ATOM 845 C C . THR A 1 102 ? -8.271 4.438 -7.195 1.00 98.00 102 THR A C 1
ATOM 847 O O . THR A 1 102 ? -7.851 5.024 -8.193 1.00 98.00 102 THR A O 1
ATOM 850 N N . 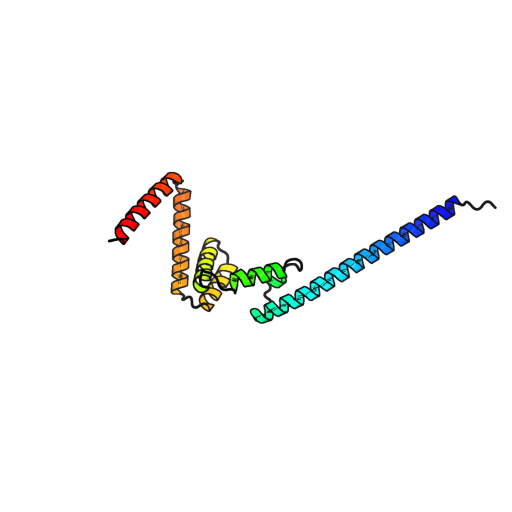LYS A 1 103 ? -9.060 3.357 -7.280 1.00 97.25 103 LYS A N 1
ATOM 851 C CA . LYS A 1 103 ? -9.494 2.698 -8.523 1.00 97.25 103 LYS A CA 1
ATOM 852 C C . LYS A 1 103 ? -8.320 2.202 -9.379 1.00 97.25 103 LYS A C 1
ATOM 854 O O . LYS A 1 103 ? -8.402 2.171 -10.609 1.00 97.25 103 LYS A O 1
ATOM 859 N N . CYS A 1 104 ? -7.218 1.803 -8.745 1.00 98.19 104 CYS A N 1
ATOM 860 C CA . CYS A 1 104 ? -6.045 1.295 -9.447 1.00 98.19 104 CYS A CA 1
ATOM 861 C C . CYS A 1 104 ? -6.223 -0.185 -9.820 1.00 98.19 104 CYS A C 1
ATOM 863 O O . CYS A 1 104 ? -5.997 -1.070 -9.000 1.00 98.19 104 CYS A O 1
ATOM 865 N N . ARG A 1 105 ? -6.541 -0.474 -11.090 1.00 98.00 105 ARG A N 1
ATOM 866 C CA . ARG A 1 105 ? -6.741 -1.854 -11.580 1.00 98.00 105 ARG A CA 1
ATOM 867 C C . ARG A 1 105 ? -5.539 -2.779 -11.339 1.00 98.00 105 ARG A C 1
ATOM 869 O O . ARG A 1 105 ? -5.733 -3.924 -10.945 1.00 98.00 105 ARG A O 1
ATOM 876 N N . TYR A 1 106 ? -4.319 -2.301 -11.594 1.00 97.75 106 TYR A N 1
ATOM 877 C CA . TYR A 1 106 ? -3.101 -3.098 -11.394 1.00 97.75 106 TYR A CA 1
ATOM 878 C C . TYR A 1 106 ? -2.874 -3.412 -9.916 1.00 97.75 106 TYR A C 1
ATOM 880 O O . TYR A 1 106 ? -2.613 -4.557 -9.561 1.00 97.75 106 TYR A O 1
ATOM 888 N N . CYS A 1 107 ? -3.030 -2.397 -9.069 1.00 97.88 107 CYS A N 1
ATOM 889 C CA . CYS A 1 107 ? -2.833 -2.494 -7.633 1.00 97.88 107 CYS A CA 1
ATOM 890 C C . CYS A 1 107 ? -3.885 -3.412 -6.996 1.00 97.88 107 CYS A C 1
ATOM 892 O O . CYS A 1 107 ? -3.535 -4.255 -6.180 1.00 97.88 107 CYS A O 1
ATOM 894 N N . SER A 1 108 ? -5.151 -3.325 -7.432 1.00 98.31 108 SER A N 1
ATOM 895 C CA . SER A 1 108 ? -6.217 -4.215 -6.961 1.00 98.31 108 SER A CA 1
ATOM 896 C C . SER A 1 108 ? -5.867 -5.677 -7.199 1.00 98.31 108 SER A C 1
ATOM 898 O O . SER A 1 108 ? -6.009 -6.477 -6.285 1.00 98.31 108 SER A O 1
ATOM 900 N N . TYR A 1 109 ? -5.380 -6.026 -8.393 1.00 98.31 109 TYR A N 1
ATOM 901 C CA . TYR A 1 109 ? -4.967 -7.400 -8.675 1.00 98.31 109 TYR A CA 1
ATOM 902 C C . TYR A 1 109 ? -3.732 -7.793 -7.856 1.00 98.31 109 TYR A C 1
ATOM 904 O O . TYR A 1 109 ? -3.762 -8.800 -7.159 1.00 98.31 109 TYR A O 1
ATOM 912 N N . PHE A 1 110 ? -2.678 -6.971 -7.886 1.00 98.12 110 PHE A N 1
ATOM 913 C CA . PHE A 1 110 ? -1.427 -7.243 -7.176 1.00 98.12 110 PHE A CA 1
ATOM 914 C C . PHE A 1 110 ? -1.656 -7.482 -5.678 1.00 98.12 110 PHE A C 1
ATOM 916 O O . PHE A 1 110 ? -1.347 -8.558 -5.181 1.00 98.12 110 PHE A O 1
ATOM 923 N N . HIS A 1 111 ? -2.260 -6.522 -4.976 1.00 98.50 111 HIS A N 1
ATOM 924 C CA . HIS A 1 111 ? -2.451 -6.622 -3.531 1.00 98.50 111 HIS A CA 1
ATOM 925 C C . HIS A 1 111 ? -3.435 -7.731 -3.145 1.00 98.50 111 HIS A C 1
ATOM 927 O O . HIS A 1 111 ? -3.263 -8.348 -2.102 1.00 98.50 111 HIS A O 1
ATOM 933 N N . THR A 1 112 ? -4.430 -8.042 -3.984 1.00 98.69 112 THR A N 1
ATOM 934 C CA . THR A 1 112 ? -5.337 -9.173 -3.719 1.00 98.69 112 THR A CA 1
ATOM 935 C C . THR A 1 112 ? -4.588 -10.503 -3.774 1.00 98.69 112 THR A C 1
ATOM 937 O O . THR A 1 112 ? -4.690 -11.302 -2.846 1.00 98.69 112 THR A O 1
ATOM 940 N N . GLU A 1 113 ? -3.802 -10.740 -4.827 1.00 98.50 113 GLU A N 1
ATOM 941 C CA . GLU A 1 113 ? -3.067 -12.000 -4.983 1.00 98.50 113 GLU A CA 1
ATOM 942 C C . GLU A 1 113 ? -1.958 -12.151 -3.934 1.00 98.50 113 GLU A C 1
ATOM 944 O O . GLU A 1 113 ? -1.776 -13.233 -3.376 1.00 98.50 113 GLU A O 1
ATOM 949 N N . VAL A 1 114 ? -1.252 -11.067 -3.599 1.00 97.88 114 VAL A N 1
ATOM 950 C CA . VAL A 1 114 ? -0.218 -11.103 -2.555 1.00 97.88 114 VAL A CA 1
ATOM 951 C C . VAL A 1 114 ? -0.849 -11.247 -1.162 1.00 97.88 114 VAL A C 1
ATOM 953 O O . VAL A 1 114 ? -0.334 -12.009 -0.347 1.00 97.88 114 VAL A O 1
ATOM 956 N N . ALA A 1 115 ? -2.009 -10.639 -0.882 1.00 98.38 115 ALA A N 1
ATOM 957 C CA . ALA A 1 115 ? -2.729 -10.885 0.372 1.00 98.38 115 ALA A CA 1
ATOM 958 C C . ALA A 1 115 ? -3.083 -12.372 0.529 1.00 98.38 115 ALA A C 1
ATOM 960 O O . ALA A 1 115 ? -2.833 -12.956 1.586 1.00 98.38 115 ALA A O 1
ATOM 961 N N . LYS A 1 116 ? -3.605 -13.001 -0.534 1.00 98.62 116 LYS A N 1
ATOM 962 C CA . LYS A 1 116 ? -3.922 -14.439 -0.560 1.00 98.62 116 LYS A CA 1
ATOM 963 C C . LYS A 1 116 ? -2.681 -15.307 -0.381 1.00 98.62 116 LYS A C 1
ATOM 965 O O . LYS A 1 116 ? -2.732 -16.282 0.366 1.00 98.62 116 LYS A O 1
ATOM 970 N N . LEU A 1 117 ? -1.556 -14.930 -0.995 1.00 97.50 117 LEU A N 1
ATOM 971 C CA . LEU A 1 117 ? -0.265 -15.597 -0.793 1.00 97.50 117 LEU A CA 1
ATOM 972 C C . LEU A 1 117 ? 0.141 -15.619 0.691 1.00 97.50 117 LEU A C 1
ATOM 974 O O . LEU A 1 117 ? 0.675 -16.619 1.164 1.00 97.50 117 LEU A O 1
ATOM 978 N N . PHE A 1 118 ? -0.166 -14.555 1.436 1.00 97.38 118 PHE A N 1
ATOM 979 C CA . PHE A 1 118 ? 0.059 -14.463 2.882 1.00 97.38 118 PHE A CA 1
ATOM 980 C C . PHE A 1 118 ? -1.135 -14.926 3.737 1.00 97.38 118 PHE A C 1
ATOM 982 O O . PHE A 1 118 ? -1.197 -14.634 4.933 1.00 97.38 118 PHE A O 1
ATOM 989 N N . GLY A 1 119 ? -2.066 -15.683 3.150 1.00 98.06 119 GLY A N 1
ATOM 990 C CA . GLY A 1 119 ? -3.144 -16.363 3.864 1.00 98.06 119 GLY A CA 1
ATOM 991 C C . GLY A 1 119 ? -4.385 -15.517 4.140 1.00 98.06 119 GLY A C 1
ATOM 992 O O . GLY A 1 119 ? -5.150 -15.877 5.033 1.00 98.06 119 GLY A O 1
ATOM 993 N N . ALA A 1 120 ? -4.590 -14.407 3.424 1.00 98.69 120 ALA A N 1
ATOM 994 C CA . ALA A 1 120 ? -5.867 -13.697 3.465 1.00 98.69 120 ALA A CA 1
ATOM 995 C C . ALA A 1 120 ? -6.989 -14.541 2.855 1.00 98.69 120 ALA A C 1
ATOM 997 O O . ALA A 1 120 ? -6.819 -15.111 1.773 1.00 98.69 120 ALA A O 1
ATOM 998 N N . THR A 1 121 ? -8.136 -14.595 3.531 1.00 98.75 121 THR A N 1
ATOM 999 C CA . THR A 1 121 ? -9.343 -15.225 2.979 1.00 98.75 121 THR A CA 1
ATOM 1000 C C . THR A 1 121 ? -10.139 -14.244 2.120 1.00 98.75 121 THR A C 1
ATOM 1002 O O . THR A 1 121 ? -9.932 -13.029 2.179 1.00 98.75 121 THR A O 1
ATOM 1005 N N . ASP A 1 122 ? -11.069 -14.763 1.315 1.00 98.69 122 ASP A N 1
ATOM 1006 C CA . ASP A 1 122 ? -11.972 -13.913 0.534 1.00 98.69 122 ASP A CA 1
ATOM 1007 C C . ASP A 1 122 ? -12.867 -13.055 1.447 1.00 98.69 122 ASP A C 1
ATOM 1009 O O . ASP A 1 122 ? -13.163 -11.911 1.106 1.00 98.69 122 ASP A O 1
ATOM 1013 N N . GLU A 1 123 ? -13.233 -13.554 2.631 1.00 98.75 123 GLU A N 1
ATOM 1014 C CA . GLU A 1 123 ? -13.966 -12.793 3.648 1.00 98.75 123 GLU A CA 1
ATOM 1015 C C . GLU A 1 123 ? -13.128 -11.645 4.224 1.00 98.75 123 GLU A C 1
ATOM 1017 O O . GLU A 1 123 ? -13.640 -10.542 4.378 1.00 98.75 123 GLU A O 1
ATOM 1022 N N . GLU A 1 124 ? -11.835 -11.859 4.498 1.00 98.81 124 GLU A N 1
ATOM 1023 C CA . GLU A 1 124 ? -10.947 -10.780 4.963 1.00 98.81 124 GLU A CA 1
ATOM 1024 C C . GLU A 1 124 ? -10.748 -9.702 3.885 1.00 98.81 124 GLU A C 1
ATOM 1026 O O . GLU A 1 124 ? -10.664 -8.512 4.194 1.00 98.81 124 GLU A O 1
ATOM 1031 N N . ILE A 1 125 ? -10.695 -10.103 2.612 1.00 98.88 125 ILE A N 1
ATOM 1032 C CA . ILE A 1 125 ? -10.621 -9.179 1.474 1.00 98.88 125 ILE A CA 1
ATOM 1033 C C . ILE A 1 125 ? -11.923 -8.383 1.330 1.00 98.88 125 ILE A C 1
ATOM 1035 O O . ILE A 1 125 ? -11.867 -7.166 1.137 1.00 98.88 125 ILE A O 1
ATOM 1039 N N . GLU A 1 126 ? -13.083 -9.041 1.422 1.00 98.56 126 GLU A N 1
ATOM 1040 C CA . GLU A 1 126 ? -14.383 -8.362 1.392 1.00 98.56 126 GLU A CA 1
ATOM 1041 C C . GLU A 1 126 ? -14.493 -7.351 2.529 1.00 98.56 126 GLU A C 1
ATOM 1043 O O . GLU A 1 126 ? -14.776 -6.186 2.253 1.00 98.56 126 GLU A O 1
ATOM 1048 N N . ASP A 1 127 ? -14.172 -7.750 3.761 1.00 98.69 127 ASP A N 1
ATOM 1049 C CA . ASP A 1 127 ? -14.246 -6.881 4.936 1.00 98.69 127 ASP A CA 1
ATOM 1050 C C . ASP A 1 127 ? -13.306 -5.670 4.803 1.00 98.69 127 ASP A C 1
ATOM 1052 O O . ASP A 1 127 ? -13.714 -4.526 5.027 1.00 98.69 127 ASP A O 1
ATOM 1056 N N . ALA A 1 128 ? -12.077 -5.871 4.310 1.00 98.62 128 ALA A N 1
ATOM 1057 C CA . ALA A 1 128 ? -11.143 -4.777 4.039 1.00 98.62 128 ALA A CA 1
ATOM 1058 C C . ALA A 1 128 ? -11.695 -3.777 3.006 1.00 98.62 128 ALA A C 1
ATOM 1060 O O . ALA A 1 128 ? -11.602 -2.556 3.193 1.00 98.62 128 ALA A O 1
ATOM 1061 N N . VAL A 1 129 ? -12.308 -4.266 1.922 1.00 98.62 129 VAL A N 1
ATOM 1062 C CA . VAL A 1 129 ? -12.944 -3.414 0.903 1.00 98.62 129 VAL A CA 1
ATOM 1063 C C . VAL A 1 129 ? -14.189 -2.722 1.461 1.00 98.62 129 VAL A C 1
ATOM 1065 O O . VAL A 1 129 ? -14.417 -1.541 1.177 1.00 98.62 129 VAL A O 1
ATOM 1068 N N . HIS A 1 130 ? -14.981 -3.410 2.281 1.00 98.62 130 HIS A N 1
ATOM 1069 C CA . HIS A 1 130 ? -16.166 -2.856 2.924 1.00 98.62 130 HIS A CA 1
ATOM 1070 C C . HIS A 1 130 ? -15.796 -1.716 3.878 1.00 98.62 130 HIS A C 1
ATOM 1072 O O . HIS A 1 130 ? -16.396 -0.634 3.835 1.00 98.62 130 HIS A O 1
ATOM 1078 N N . TYR A 1 131 ? -14.755 -1.916 4.686 1.00 98.50 131 TYR A N 1
ATOM 1079 C CA . TYR A 1 131 ? -14.211 -0.901 5.578 1.00 98.50 131 TYR A CA 1
ATOM 1080 C C . TYR A 1 131 ? -13.655 0.301 4.803 1.00 98.50 131 TYR A C 1
ATOM 1082 O O . TYR A 1 131 ? -13.938 1.456 5.148 1.00 98.50 131 TYR A O 1
ATOM 1090 N N . ALA A 1 132 ? -12.931 0.058 3.705 1.00 98.56 132 ALA A N 1
ATOM 1091 C CA . ALA A 1 132 ? -12.433 1.115 2.827 1.00 98.56 132 ALA A CA 1
ATOM 1092 C C . ALA A 1 132 ? -13.580 1.930 2.197 1.00 98.56 132 ALA A C 1
ATOM 1094 O O . ALA A 1 132 ? -13.537 3.163 2.204 1.00 98.56 132 ALA A O 1
ATOM 1095 N N . LYS A 1 133 ? -14.645 1.265 1.725 1.00 98.31 133 LYS A N 1
ATOM 1096 C CA . LYS A 1 133 ? -15.876 1.904 1.226 1.00 98.31 133 LYS A CA 1
ATOM 1097 C C . LYS A 1 133 ? -16.522 2.788 2.295 1.00 98.31 133 LYS A C 1
ATOM 1099 O O . LYS A 1 133 ? -16.883 3.924 1.992 1.00 98.31 133 LYS A O 1
ATOM 1104 N N . SER A 1 134 ? -16.670 2.286 3.522 1.00 98.44 134 SER A N 1
ATOM 1105 C CA . SER A 1 134 ? -17.244 3.046 4.643 1.00 98.44 134 SER A CA 1
ATOM 1106 C C . SER A 1 134 ? -16.418 4.301 4.945 1.00 98.44 134 SER A C 1
ATOM 1108 O O . SER A 1 134 ? -16.951 5.411 4.981 1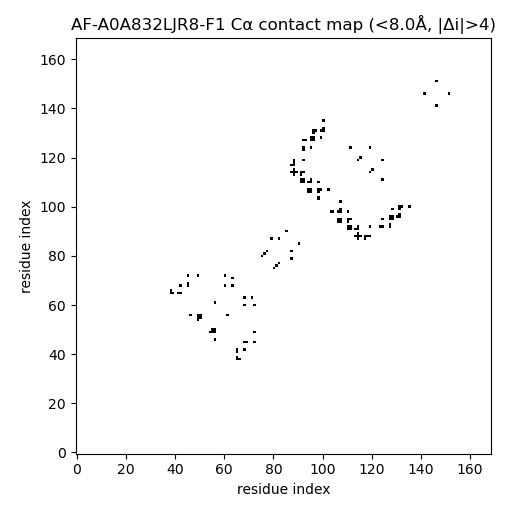.00 98.44 134 SER A O 1
ATOM 1110 N N . SER A 1 135 ? -15.097 4.143 5.051 1.00 98.06 135 SER A N 1
ATOM 1111 C CA . SER A 1 135 ? -14.162 5.239 5.331 1.00 98.06 135 SER A CA 1
ATOM 1112 C C . SER A 1 135 ? -14.192 6.318 4.242 1.00 98.06 135 SER A C 1
ATOM 1114 O O . SER A 1 135 ? -14.289 7.511 4.537 1.00 98.06 135 SER A O 1
ATOM 1116 N N . ALA A 1 136 ? -14.175 5.914 2.969 1.00 97.94 136 ALA A N 1
ATOM 1117 C CA . ALA A 1 136 ? -14.290 6.836 1.841 1.00 97.94 136 ALA A CA 1
ATOM 1118 C C . ALA A 1 136 ? -15.664 7.533 1.792 1.00 97.94 136 ALA A C 1
ATOM 1120 O O . ALA A 1 136 ? -15.739 8.721 1.479 1.00 97.94 136 ALA A O 1
ATOM 1121 N N . GLY A 1 137 ? -16.743 6.824 2.141 1.00 98.12 137 GLY A N 1
ATOM 1122 C CA . GLY A 1 137 ? -18.093 7.383 2.234 1.00 98.12 137 GLY A CA 1
ATOM 1123 C C . GLY A 1 137 ? -18.206 8.484 3.290 1.00 98.12 137 GLY A C 1
ATOM 1124 O O . GLY A 1 137 ? -18.724 9.562 2.999 1.00 98.12 137 GLY A O 1
ATOM 1125 N N . TRP A 1 138 ? -17.652 8.263 4.486 1.00 98.00 138 TRP A N 1
ATOM 1126 C CA . TRP A 1 138 ? -17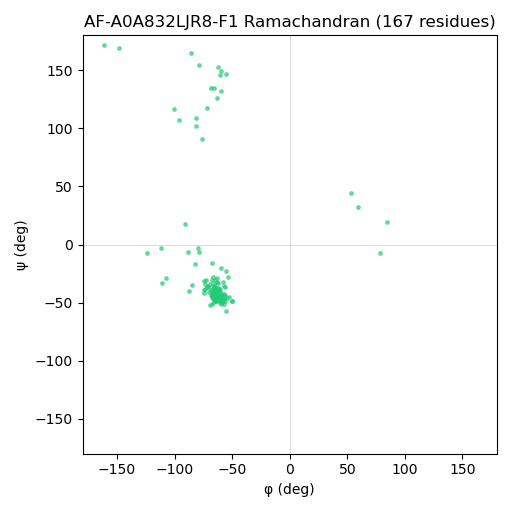.611 9.289 5.533 1.00 98.00 138 TRP A CA 1
ATOM 1127 C C . TRP A 1 138 ? -16.748 10.487 5.152 1.00 98.00 138 TRP A C 1
ATOM 1129 O O . TRP A 1 138 ? -17.134 11.620 5.431 1.00 98.00 138 TRP A O 1
ATOM 1139 N N . SER A 1 139 ? -15.631 10.264 4.454 1.00 97.31 139 SER A N 1
ATOM 1140 C CA . SER A 1 139 ? -14.833 11.361 3.899 1.00 97.31 139 SER A CA 1
ATOM 1141 C C . SER A 1 139 ? -15.663 12.229 2.950 1.00 97.31 139 SER A C 1
ATOM 1143 O O . SER A 1 139 ? -15.693 13.449 3.112 1.00 97.31 139 SER A O 1
ATOM 1145 N N . ALA A 1 140 ? -16.402 11.620 2.016 1.00 98.00 140 ALA A N 1
ATOM 1146 C CA . ALA A 1 140 ? -17.279 12.359 1.111 1.00 98.00 140 ALA A CA 1
ATOM 1147 C C . ALA A 1 140 ? -18.356 13.154 1.868 1.00 98.00 140 ALA A C 1
ATOM 1149 O O . ALA A 1 140 ? -18.607 14.310 1.535 1.00 98.00 140 ALA A O 1
ATOM 1150 N N . TYR A 1 141 ? -18.956 12.564 2.904 1.00 98.38 141 TYR A N 1
ATOM 1151 C CA . TYR A 1 141 ? -20.012 13.209 3.680 1.00 98.38 141 TYR A CA 1
ATOM 1152 C C . TYR A 1 141 ? -19.497 14.390 4.515 1.00 98.38 141 TYR A C 1
ATOM 1154 O O . TYR A 1 141 ? -20.027 15.491 4.399 1.00 98.38 141 TYR A O 1
ATOM 1162 N N . LEU A 1 142 ? -18.442 14.199 5.315 1.00 98.25 142 LEU A N 1
ATOM 1163 C CA . LEU A 1 142 ? -17.910 15.244 6.201 1.00 98.25 142 LEU A CA 1
ATOM 1164 C C . LEU A 1 142 ? -17.331 16.423 5.412 1.00 98.25 142 LEU A C 1
ATOM 1166 O O . LEU A 1 142 ? -17.632 17.575 5.721 1.00 98.25 142 LEU A O 1
ATOM 1170 N N . ASN A 1 143 ? -16.554 16.139 4.359 1.00 97.75 143 ASN A N 1
ATOM 1171 C CA . ASN A 1 143 ? -16.033 17.189 3.484 1.00 97.75 143 ASN A CA 1
ATOM 1172 C C . ASN A 1 143 ? -17.163 17.863 2.697 1.00 97.75 143 ASN A C 1
ATOM 1174 O O . ASN A 1 143 ? -17.189 19.084 2.582 1.00 97.75 143 ASN A O 1
ATOM 1178 N N . GLY A 1 144 ? -18.123 17.095 2.174 1.00 98.12 144 GLY A N 1
ATOM 1179 C CA . GLY A 1 144 ? -19.263 17.638 1.434 1.00 98.12 144 GLY A CA 1
ATOM 1180 C C . GLY A 1 144 ?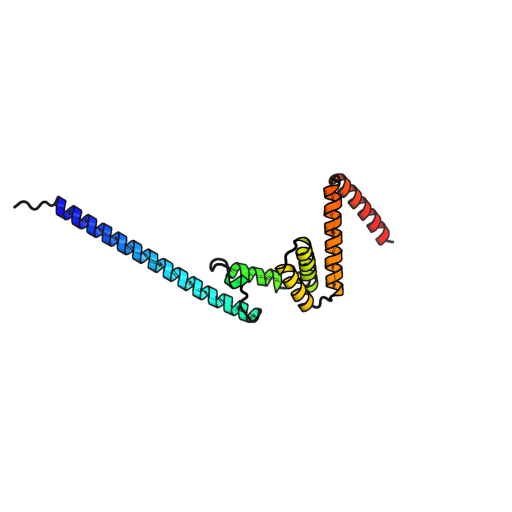 -20.132 18.569 2.281 1.00 98.12 144 GLY A C 1
ATOM 1181 O O . GLY A 1 144 ? -20.535 19.627 1.808 1.00 98.12 144 GLY A O 1
ATOM 1182 N N . MET A 1 145 ? -20.353 18.214 3.548 1.00 98.44 145 MET A N 1
ATOM 1183 C CA . MET A 1 145 ? -21.100 19.025 4.513 1.00 98.44 145 MET A CA 1
ATOM 1184 C C . MET A 1 145 ? -20.286 20.175 5.118 1.00 98.44 145 MET A C 1
ATOM 1186 O O . MET A 1 145 ? -20.847 20.952 5.886 1.00 98.44 145 MET A O 1
ATOM 1190 N N . GLN A 1 146 ? -18.998 20.300 4.770 1.00 98.00 146 GLN A N 1
ATOM 1191 C CA . GLN A 1 146 ? -18.097 21.340 5.280 1.00 98.00 146 GLN A CA 1
ATOM 1192 C C . GLN A 1 146 ? -18.082 21.385 6.816 1.00 98.00 146 GLN A C 1
ATOM 1194 O O . GLN A 1 146 ? -18.173 22.451 7.422 1.00 98.00 146 GLN A O 1
ATOM 1199 N N . VAL A 1 147 ? -18.012 20.209 7.448 1.00 98.12 147 VAL A N 1
ATOM 1200 C CA . VAL A 1 147 ? -17.946 20.108 8.910 1.00 98.12 147 VAL A CA 1
ATOM 1201 C C . VAL A 1 147 ? -16.709 20.850 9.419 1.00 98.12 147 VAL A C 1
ATOM 1203 O O . VAL A 1 147 ? -15.608 20.650 8.902 1.00 98.12 147 VAL A O 1
ATOM 1206 N N . ASP A 1 148 ? -16.892 21.690 10.440 1.00 98.44 148 ASP A N 1
ATOM 1207 C CA . ASP A 1 148 ? -15.790 22.412 11.070 1.00 98.44 148 ASP A CA 1
ATOM 1208 C C . ASP A 1 148 ? -14.796 21.432 11.713 1.00 98.44 148 ASP A C 1
ATOM 1210 O O . ASP A 1 148 ? -15.164 20.556 12.502 1.00 98.44 148 ASP A O 1
ATOM 1214 N N . TYR A 1 149 ? -13.521 21.561 11.344 1.00 97.75 149 TYR A N 1
ATOM 1215 C CA . TYR A 1 149 ? -12.498 20.587 11.721 1.00 97.75 149 TYR A CA 1
ATOM 1216 C C . TYR A 1 149 ? -12.152 20.638 13.213 1.00 97.75 149 TYR A C 1
ATOM 1218 O O . TYR A 1 149 ? -11.907 19.593 13.824 1.00 97.75 149 TYR A O 1
ATOM 1226 N N . ASP A 1 150 ? -12.156 21.826 13.820 1.00 98.50 150 ASP A N 1
ATOM 1227 C CA . ASP A 1 150 ? -11.856 21.976 15.243 1.00 98.50 150 ASP A CA 1
ATOM 1228 C C . ASP A 1 150 ? -13.016 21.468 16.106 1.00 98.50 150 ASP A C 1
ATOM 1230 O O . ASP A 1 150 ? -12.785 20.777 17.105 1.00 98.50 150 ASP A O 1
ATOM 1234 N N . GLN A 1 151 ? -14.260 21.709 15.678 1.00 98.38 151 GLN A N 1
ATOM 1235 C CA . GLN A 1 151 ? -15.446 21.106 16.276 1.00 98.38 151 GLN A CA 1
ATOM 1236 C C . GLN A 1 151 ? -15.389 19.576 16.195 1.00 98.38 151 GLN A C 1
ATOM 1238 O O . GLN A 1 151 ? -15.510 18.916 17.229 1.00 98.38 151 GLN A O 1
ATOM 1243 N N . PHE A 1 152 ? -15.142 19.010 15.007 1.00 98.25 152 PHE A N 1
ATOM 1244 C CA . PHE A 1 152 ? -15.034 17.560 14.820 1.00 98.25 152 PHE A CA 1
ATOM 1245 C C . PHE A 1 152 ? -13.997 16.936 15.763 1.00 98.25 152 PHE A C 1
ATOM 1247 O O . PHE A 1 152 ? -14.276 15.932 16.421 1.00 98.25 152 PHE A O 1
ATOM 1254 N N . LYS A 1 153 ? -12.808 17.542 15.875 1.00 98.56 153 LYS A N 1
ATOM 1255 C CA . LYS A 1 153 ? -11.760 17.063 16.787 1.00 98.56 153 LYS A CA 1
ATOM 1256 C C . LYS A 1 153 ? -12.214 17.076 18.242 1.00 98.56 153 LYS A C 1
ATOM 1258 O O . LYS A 1 153 ? -12.038 16.079 18.937 1.00 98.56 153 LYS A O 1
ATOM 1263 N N . ASN A 1 154 ? -12.809 18.179 18.694 1.00 98.69 154 ASN A N 1
ATOM 1264 C CA . ASN A 1 154 ? -13.282 18.309 20.069 1.00 98.69 154 ASN A CA 1
ATOM 1265 C C . ASN A 1 154 ? -14.349 17.249 20.404 1.00 98.69 154 ASN A C 1
ATOM 1267 O O . ASN A 1 154 ? -14.286 16.600 21.450 1.00 98.69 154 ASN A O 1
ATOM 1271 N N . GLU A 1 155 ? -15.309 17.035 19.504 1.00 98.44 155 GLU A N 1
ATOM 1272 C CA . GLU A 1 155 ? -16.361 16.026 19.671 1.00 98.44 155 GLU A CA 1
ATOM 1273 C C . GLU A 1 155 ? -15.796 14.594 19.674 1.00 98.44 155 GLU A C 1
ATOM 1275 O O . GLU A 1 155 ? -16.178 13.769 20.516 1.00 98.44 155 GLU A O 1
ATOM 1280 N N . LEU A 1 156 ? -14.843 14.294 18.785 1.00 98.19 156 LEU A N 1
ATOM 1281 C CA . LEU A 1 156 ? -14.185 12.989 18.727 1.00 98.19 156 LEU A CA 1
ATOM 1282 C C . LEU A 1 156 ? -13.350 12.712 19.987 1.00 98.19 156 LEU A C 1
ATOM 1284 O O . LEU A 1 156 ? -13.444 11.622 20.555 1.00 98.19 156 LEU A O 1
ATOM 1288 N N . ASP A 1 157 ? -12.589 13.693 20.476 1.00 98.62 157 ASP A N 1
ATOM 1289 C CA . ASP A 1 157 ? -11.785 13.567 21.697 1.00 98.62 157 ASP A CA 1
ATOM 1290 C C . ASP A 1 157 ? -12.660 13.292 22.929 1.00 98.62 157 ASP A C 1
ATOM 1292 O O . ASP A 1 157 ? -12.350 12.415 23.748 1.00 98.62 157 ASP A O 1
ATOM 1296 N N . GLN A 1 158 ? -13.793 13.993 23.050 1.00 98.62 158 GLN A N 1
ATOM 1297 C CA . GLN A 1 158 ? -14.780 13.748 24.107 1.00 98.62 158 GLN A CA 1
ATOM 1298 C C . GLN A 1 158 ? -15.375 12.337 24.012 1.00 98.62 158 GLN A C 1
ATOM 1300 O O . GLN A 1 158 ? -15.470 11.638 25.027 1.00 98.62 158 GLN A O 1
ATOM 1305 N N . SER A 1 159 ? -15.705 11.890 22.799 1.00 98.38 159 SER A N 1
ATOM 1306 C CA . SER A 1 159 ? -16.227 10.544 22.543 1.00 98.38 159 SER A CA 1
ATOM 1307 C C . SER A 1 159 ? -15.216 9.461 22.938 1.00 98.38 159 SER A C 1
ATOM 1309 O O . SER A 1 159 ? -15.547 8.533 23.679 1.00 98.38 159 SER A O 1
ATOM 1311 N N . ILE A 1 160 ? -13.949 9.612 22.538 1.00 98.00 160 ILE A N 1
ATOM 1312 C CA . ILE A 1 160 ? -12.859 8.695 22.908 1.00 98.00 160 ILE A CA 1
ATOM 1313 C C . ILE A 1 160 ? -12.666 8.667 24.427 1.00 98.00 160 ILE A C 1
ATOM 1315 O O . ILE A 1 160 ? -12.509 7.591 25.012 1.00 98.00 160 ILE A O 1
ATOM 1319 N N . LYS A 1 161 ? -12.682 9.831 25.089 1.00 98.31 161 LYS A N 1
ATOM 1320 C CA . LYS A 1 161 ? -12.564 9.926 26.551 1.00 98.31 161 LYS A CA 1
ATOM 1321 C C . LYS A 1 161 ? -13.686 9.158 27.250 1.00 98.31 161 LYS A C 1
ATOM 1323 O O . LYS A 1 161 ? -13.408 8.423 28.199 1.00 98.31 161 LYS A O 1
ATOM 1328 N N . TYR A 1 162 ? -14.923 9.305 26.777 1.00 98.06 162 TYR A N 1
ATOM 1329 C CA . TYR A 1 162 ? -16.076 8.583 27.308 1.00 98.06 162 TYR A CA 1
ATOM 1330 C C . TYR A 1 162 ? -15.918 7.064 27.149 1.00 98.06 162 TYR A C 1
ATOM 1332 O O . TYR A 1 162 ? -16.030 6.333 28.132 1.00 98.06 162 TYR A O 1
ATOM 1340 N N . ILE A 1 163 ? -15.571 6.586 25.949 1.00 97.88 163 ILE A N 1
ATOM 1341 C CA . ILE A 1 163 ? -15.393 5.150 25.667 1.00 97.88 163 ILE A CA 1
ATOM 1342 C C . ILE A 1 163 ? -14.279 4.553 26.536 1.00 97.88 163 ILE A C 1
ATOM 1344 O O . ILE A 1 163 ? -14.476 3.522 27.180 1.00 97.88 163 ILE A O 1
ATOM 1348 N N . LYS A 1 164 ? -13.129 5.233 26.643 1.00 97.75 164 LYS A N 1
ATOM 1349 C CA . LYS A 1 164 ? -12.015 4.796 27.505 1.00 97.75 164 LYS A CA 1
ATOM 1350 C C . LYS A 1 164 ? -12.417 4.661 28.974 1.00 97.75 164 LYS A C 1
ATOM 1352 O O . LYS A 1 164 ? -11.857 3.821 29.673 1.00 97.75 164 LYS A O 1
ATOM 1357 N N . ALA A 1 165 ? -13.347 5.483 29.460 1.00 97.38 165 ALA A N 1
ATOM 1358 C CA . ALA A 1 165 ? -13.851 5.376 30.826 1.00 97.38 165 ALA A CA 1
ATOM 1359 C C . ALA A 1 165 ? -14.765 4.154 31.021 1.00 97.38 165 ALA A C 1
ATOM 1361 O O . ALA A 1 165 ? -14.774 3.587 32.112 1.00 97.38 165 ALA A O 1
ATOM 1362 N N . GLN A 1 166 ? -15.494 3.730 29.982 1.00 96.25 166 GLN A N 1
ATOM 1363 C CA . GLN A 1 166 ? -16.327 2.523 30.025 1.00 96.25 166 GLN A CA 1
ATOM 1364 C C . GLN A 1 166 ? -15.492 1.239 29.961 1.00 96.25 166 GLN A C 1
ATOM 1366 O O . GLN A 1 166 ? -15.776 0.310 30.699 1.00 96.25 166 GLN A O 1
ATOM 1371 N N . MET A 1 167 ? -14.422 1.203 29.157 1.00 95.25 167 MET A N 1
ATOM 1372 C CA . MET A 1 167 ? -13.557 0.015 29.013 1.00 95.25 167 MET A CA 1
ATOM 1373 C C . MET A 1 167 ? -12.738 -0.342 30.266 1.00 95.25 167 MET A C 1
ATOM 1375 O O . MET A 1 167 ? -12.149 -1.415 30.327 1.00 95.25 167 MET A O 1
ATOM 1379 N N . LYS A 1 168 ? -12.617 0.581 31.228 1.00 86.44 168 LYS A N 1
ATOM 1380 C CA . LYS A 1 168 ? -11.883 0.365 32.488 1.00 86.44 168 LYS A CA 1
ATOM 1381 C C . LYS A 1 168 ? -12.747 -0.234 33.603 1.00 86.44 168 LYS A C 1
ATOM 1383 O O . LYS A 1 168 ? -12.216 -0.477 34.684 1.00 86.44 168 LYS A O 1
ATOM 1388 N N . LYS A 1 169 ? -14.052 -0.376 33.373 1.00 57.19 169 LYS A N 1
ATOM 1389 C CA . LYS A 1 169 ? -14.989 -1.051 34.275 1.00 57.19 169 LYS A CA 1
ATOM 1390 C C . LYS A 1 169 ? -15.127 -2.508 33.868 1.00 57.19 169 LYS A C 1
ATOM 1392 O O . LYS A 1 169 ? -15.307 -3.322 34.794 1.00 57.19 169 LYS A O 1
#

Secondary structure (DSSP, 8-state):
----HHHHHHHHHHHHHHHHHHHHHHHHHHHHHHHHHHHHHHHHHHHHHHHHHHSS--HHHHTS-HHHHHHHHHHHIIIIIS--SS-HHHHHHHHHHHHHHHT-HHHHHHHHHHHHHTT--HHHHHHHHHHHHHHHHHHHHHHHTT--HHHHHHHHHHHHHHHHHHTT-

Organism: NCBI:txid591197

Mean predicted aligned error: 9.31 Å

Solvent-accessible surface area (backbone atoms only — not comparable to full-atom values): 9369 Å² total; per-residue (Å²): 135,88,78,64,62,73,59,56,52,53,52,52,52,51,52,50,54,51,51,52,50,50,53,51,53,53,51,51,52,53,53,51,52,53,49,51,53,52,42,52,53,54,48,54,54,54,42,52,54,40,23,75,74,69,78,44,70,56,68,74,65,71,69,45,55,70,97,45,38,66,59,55,51,52,51,45,41,58,72,75,69,46,88,56,102,60,54,66,33,62,50,20,39,51,40,29,20,52,15,61,75,71,64,35,69,68,46,35,52,51,23,46,56,53,11,42,74,55,67,46,48,74,67,57,49,50,52,34,42,50,50,37,51,51,54,54,49,50,49,53,49,45,61,71,69,61,59,57,64,69,58,51,50,55,55,50,53,52,50,52,53,53,51,57,60,58,75,74,108

pLDDT: mean 91.69, std 11.27, range [48.09, 98.88]

Foldseek 3Di:
DDDDPVVVVVVVVVVVVVVVVVVVVVVVVVVVVVVVVVLVVQLVVLQVVCCVVVVGRDVVLVPDDSVCSVVVSVVCCVPQPDDDPDDNLVSLLLQCLVCLLVVPPVSNVVSVVSNVVVPDDPVSSVVSNVVSVVVVVVVCVCVVVVPDPVVVVVVVVVVVVVVVVVVVD

Radius of gyration: 31.39 Å; Cα contacts (8 Å, |Δi|>4): 81; chains: 1; bounding box: 80×52×89 Å

InterPro domains:
  IPR003779 Alkyl hydroperoxide reductase AhpD/CMD-like [PF02627] (76-146)
  IPR004675 Alkylhydroperoxidase AhpD core [TIGR00778] (85-130)
  IPR029032 AhpD-like [G3DSA:1.20.1290.10] (29-156)
  IPR029032 AhpD-like [SSF69118] (43-152)

Sequence (169 aa):
MYYNSKSLSKKMLRLFLLLMFIMFLTGVTFSQEKNKRSDDMKRQEIYKEIEHTLGLVPTFFKLVPDRSLELEWNLFKTLQLEDSPIPHKYRELIGVGISAVTKCRYCSYFHTEVAKLFGATDEEIEDAVHYAKSSAGWSAYLNGMQVDYDQFKNELDQSIKYIKAQMKK